Protein AF-A0A967JVH0-F1 (afdb_monomer_lite)

Structure (mmCIF, N/CA/C/O backbone):
data_AF-A0A967JVH0-F1
#
_entry.id   AF-A0A967JVH0-F1
#
loop_
_atom_site.group_PDB
_atom_site.id
_a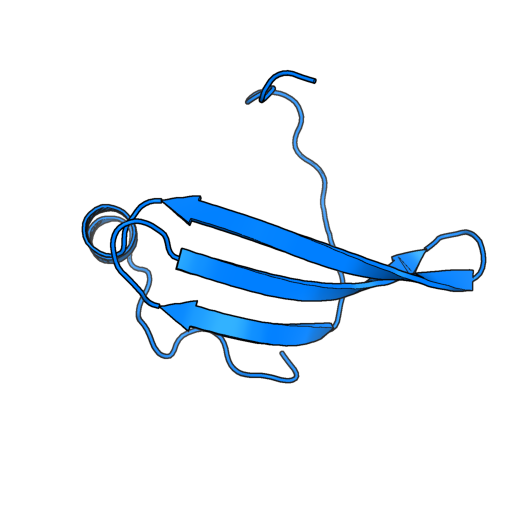tom_site.type_symbol
_atom_site.label_atom_id
_atom_site.label_alt_id
_atom_site.label_comp_id
_atom_site.label_asym_id
_atom_site.label_entity_id
_atom_site.label_seq_id
_atom_site.pdbx_PDB_ins_code
_atom_site.Cartn_x
_atom_site.Cartn_y
_atom_site.Cartn_z
_atom_site.occupancy
_atom_site.B_iso_or_equiv
_atom_site.auth_seq_id
_atom_site.auth_comp_id
_atom_site.auth_asym_id
_atom_site.auth_atom_id
_atom_site.pdbx_PDB_model_num
ATOM 1 N N . ALA A 1 1 ? 10.868 15.618 10.390 1.00 57.59 1 ALA A N 1
ATOM 2 C CA . ALA A 1 1 ? 11.074 14.238 10.865 1.00 57.59 1 ALA A CA 1
ATOM 3 C C . ALA A 1 1 ? 11.791 13.477 9.759 1.00 57.59 1 ALA A C 1
ATOM 5 O O . ALA A 1 1 ? 11.492 13.742 8.599 1.00 57.59 1 ALA A O 1
ATOM 6 N N . GLY A 1 2 ? 12.796 12.666 10.092 1.00 78.00 2 GLY A N 1
ATOM 7 C CA . GLY A 1 2 ? 13.511 11.835 9.118 1.00 78.00 2 GLY A CA 1
ATOM 8 C C . GLY A 1 2 ? 12.813 10.489 8.942 1.00 78.00 2 GLY A C 1
ATOM 9 O O . GLY A 1 2 ? 12.034 10.089 9.799 1.00 78.00 2 GLY A O 1
ATOM 10 N N . TYR A 1 3 ? 13.074 9.810 7.828 1.00 77.44 3 TYR A N 1
ATOM 11 C CA . TYR A 1 3 ? 12.691 8.411 7.657 1.00 77.44 3 TYR A CA 1
ATOM 12 C C . TYR A 1 3 ? 13.589 7.526 8.540 1.00 77.44 3 TYR A C 1
ATOM 14 O O . TYR A 1 3 ? 14.812 7.617 8.431 1.00 77.44 3 TYR A O 1
ATOM 22 N N . GLU A 1 4 ? 12.989 6.696 9.399 1.00 86.81 4 GLU A N 1
ATOM 23 C CA . GLU A 1 4 ? 13.678 5.792 10.335 1.00 86.81 4 GLU A CA 1
ATOM 24 C C . GLU A 1 4 ? 13.423 4.327 9.932 1.00 86.81 4 GLU A C 1
ATOM 26 O O . GLU A 1 4 ? 12.362 3.783 10.239 1.00 86.81 4 GLU A O 1
ATOM 31 N N . PRO A 1 5 ? 14.351 3.669 9.211 1.00 82.25 5 PRO A N 1
ATOM 32 C CA . PRO A 1 5 ? 14.115 2.340 8.640 1.00 82.25 5 PRO A CA 1
ATOM 33 C C . PRO A 1 5 ? 13.935 1.230 9.686 1.00 82.25 5 PRO A C 1
ATOM 35 O O . PRO A 1 5 ? 13.331 0.197 9.387 1.00 82.25 5 PRO A O 1
ATOM 38 N N . GLU A 1 6 ? 14.452 1.418 10.900 1.00 90.62 6 GLU A N 1
ATOM 39 C CA . GLU A 1 6 ? 14.314 0.464 12.002 1.00 90.62 6 GLU A CA 1
ATOM 40 C C . GLU A 1 6 ? 12.953 0.559 12.706 1.00 90.62 6 GLU A C 1
ATOM 42 O O . GLU A 1 6 ? 12.545 -0.391 13.380 1.00 90.62 6 GLU A O 1
ATOM 47 N N . GLN A 1 7 ? 12.232 1.673 12.550 1.00 86.62 7 GLN A N 1
ATOM 48 C CA . GLN A 1 7 ? 10.928 1.862 13.169 1.00 86.62 7 GLN A CA 1
ATOM 49 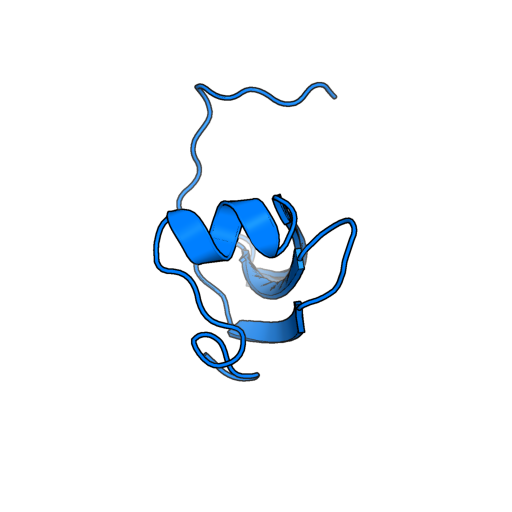C C . GLN A 1 7 ? 9.824 1.349 12.244 1.00 86.62 7 GLN A C 1
ATOM 51 O O . GLN A 1 7 ? 9.319 2.052 11.370 1.00 86.62 7 GLN A O 1
ATOM 56 N N . GLN A 1 8 ? 9.422 0.101 12.46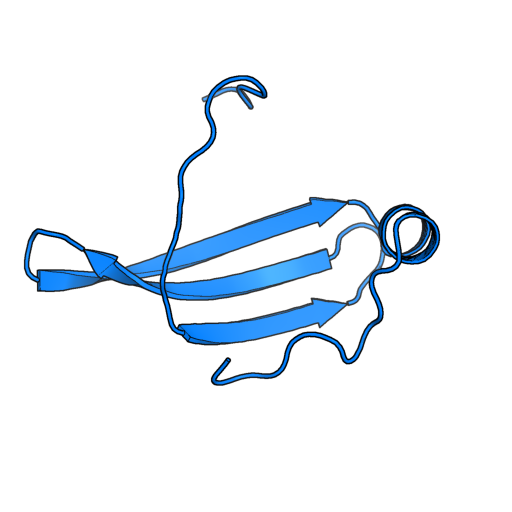5 1.00 84.44 8 GLN A N 1
ATOM 57 C CA . GLN A 1 8 ? 8.307 -0.515 11.753 1.00 84.44 8 GLN A CA 1
ATOM 58 C C . GLN A 1 8 ? 7.046 -0.457 12.608 1.00 84.44 8 GLN A C 1
ATOM 60 O O . GLN A 1 8 ? 7.052 -0.860 13.772 1.00 84.44 8 GLN A O 1
ATOM 65 N N . ILE A 1 9 ? 5.957 0.021 12.016 1.00 84.50 9 ILE A N 1
ATOM 66 C CA . ILE A 1 9 ? 4.631 0.009 12.628 1.00 84.50 9 ILE A CA 1
ATOM 67 C C . ILE A 1 9 ? 3.731 -0.944 11.845 1.00 84.50 9 ILE A C 1
ATOM 69 O O . ILE A 1 9 ? 3.712 -0.924 10.615 1.00 84.50 9 ILE A O 1
ATOM 73 N N . ALA A 1 10 ? 2.998 -1.798 12.559 1.00 84.88 10 ALA A N 1
ATOM 74 C CA . ALA A 1 10 ? 1.897 -2.538 11.961 1.00 84.88 10 ALA A CA 1
ATOM 75 C C . ALA A 1 10 ? 0.700 -1.593 11.841 1.00 84.88 10 ALA A C 1
ATOM 77 O O . ALA A 1 10 ? 0.379 -0.871 12.785 1.00 84.88 10 ALA A O 1
ATOM 78 N N . PHE A 1 11 ? 0.059 -1.598 10.680 1.00 81.44 11 PHE A N 1
ATOM 79 C CA . PHE A 1 11 ? -1.047 -0.707 10.377 1.00 81.44 11 PHE A CA 1
ATOM 80 C C . PHE A 1 11 ? -2.219 -1.514 9.822 1.00 81.44 11 PHE A C 1
ATOM 82 O O . PHE A 1 11 ? -2.029 -2.430 9.022 1.00 81.44 11 PHE A O 1
ATOM 89 N N . THR A 1 12 ? -3.429 -1.199 10.273 1.00 91.44 12 THR A N 1
ATOM 90 C CA . THR A 1 12 ? -4.666 -1.833 9.811 1.00 91.44 12 THR A CA 1
ATOM 91 C C . THR A 1 12 ? -5.686 -0.741 9.550 1.00 91.44 12 THR A C 1
ATOM 93 O O . THR A 1 12 ? -5.953 0.084 10.420 1.00 91.44 12 THR A O 1
ATOM 96 N N . GLY A 1 13 ? -6.240 -0.741 8.348 1.00 93.81 13 GLY A N 1
ATOM 97 C CA . GLY A 1 13 ? -7.195 0.244 7.869 1.00 93.81 13 GLY A CA 1
ATOM 98 C C . GLY A 1 13 ? -7.829 -0.244 6.574 1.00 93.81 13 GLY A C 1
ATOM 99 O O . GLY A 1 13 ? -7.578 -1.375 6.169 1.00 93.81 13 GLY A O 1
ATOM 100 N N . VAL A 1 14 ? -8.623 0.616 5.949 1.00 97.31 14 VAL A N 1
ATOM 101 C CA . VAL A 1 14 ? -9.267 0.362 4.658 1.00 97.31 14 VAL A CA 1
ATOM 102 C C . VAL A 1 14 ? -8.593 1.217 3.598 1.00 97.31 14 VAL A C 1
ATOM 104 O O . VAL A 1 14 ? -8.424 2.424 3.801 1.00 97.31 14 VAL A O 1
ATOM 107 N N . VAL A 1 15 ? -8.223 0.623 2.466 1.00 97.69 15 VAL A N 1
ATOM 108 C CA . VAL A 1 15 ? -7.661 1.350 1.324 1.00 97.69 15 VAL A CA 1
ATOM 109 C C . VAL A 1 15 ? -8.728 2.243 0.703 1.00 97.69 15 VAL A C 1
ATOM 111 O O . VAL A 1 15 ? -9.768 1.777 0.237 1.00 97.69 15 VAL A O 1
ATOM 114 N N . THR A 1 16 ? -8.454 3.542 0.653 1.00 97.94 16 THR A N 1
ATOM 115 C CA . THR A 1 16 ? -9.344 4.548 0.059 1.00 97.94 16 THR A CA 1
ATOM 116 C C . THR A 1 16 ? -8.886 4.961 -1.333 1.00 97.94 16 THR A C 1
ATOM 118 O O . THR A 1 16 ? -9.717 5.291 -2.183 1.00 97.94 16 THR A O 1
ATOM 121 N N . HIS A 1 17 ? -7.581 4.888 -1.608 1.00 97.75 17 HIS A N 1
ATOM 122 C CA . HIS A 1 17 ? -7.031 5.173 -2.926 1.00 97.75 17 HIS A CA 1
ATOM 123 C C . HIS A 1 17 ? -5.704 4.447 -3.174 1.00 97.75 17 HIS A C 1
ATOM 125 O O . HIS A 1 17 ? -4.908 4.233 -2.263 1.00 97.75 17 HIS A O 1
ATOM 131 N N . PHE A 1 18 ? -5.443 4.092 -4.433 1.00 97.69 18 PHE A N 1
ATOM 132 C CA . PHE A 1 18 ? -4.199 3.452 -4.847 1.00 97.69 18 PHE A CA 1
ATOM 133 C C . PHE A 1 18 ? -3.704 4.031 -6.171 1.00 97.69 18 PHE A C 1
ATOM 135 O O . PHE A 1 18 ? -4.420 4.027 -7.175 1.00 97.69 18 PHE A O 1
ATOM 142 N N . GLN A 1 19 ? -2.461 4.510 -6.184 1.00 97.56 19 GLN A N 1
ATOM 143 C CA . GLN A 1 19 ? -1.826 5.095 -7.361 1.00 97.56 19 GLN A CA 1
ATOM 144 C C . GLN A 1 19 ? -0.574 4.312 -7.731 1.00 97.56 19 GLN A C 1
ATOM 146 O O . GLN A 1 19 ? 0.475 4.449 -7.105 1.00 97.56 19 GLN A O 1
ATOM 151 N N . TRP A 1 20 ? -0.649 3.539 -8.811 1.00 97.38 20 TRP A N 1
ATOM 152 C CA . TRP A 1 20 ? 0.508 2.855 -9.383 1.00 97.38 20 TRP A CA 1
ATOM 153 C C . TRP A 1 20 ? 1.176 3.717 -10.464 1.00 97.38 20 TRP A C 1
ATOM 155 O O . TRP A 1 20 ? 0.980 3.505 -11.662 1.00 97.38 20 TRP A O 1
ATOM 165 N N . THR A 1 21 ? 1.948 4.726 -10.053 1.00 96.56 21 THR A N 1
ATOM 166 C CA . THR A 1 21 ? 2.568 5.694 -10.979 1.00 96.56 21 THR A CA 1
ATOM 167 C C . THR A 1 21 ? 4.080 5.811 -10.781 1.00 96.56 21 THR A C 1
ATOM 169 O O . THR A 1 21 ? 4.642 5.282 -9.831 1.00 96.56 21 THR A O 1
ATOM 172 N N . ASN A 1 22 ? 4.776 6.444 -11.726 1.00 94.25 22 ASN A N 1
ATOM 173 C CA . ASN A 1 22 ? 6.216 6.711 -11.658 1.00 94.25 22 ASN A CA 1
ATOM 174 C C . ASN A 1 22 ? 6.394 8.233 -11.490 1.00 94.25 22 ASN A C 1
ATOM 176 O O . ASN A 1 22 ? 5.850 8.957 -12.326 1.00 94.25 22 ASN A O 1
ATOM 180 N N . PRO A 1 23 ? 7.113 8.748 -10.469 1.00 96.25 23 PRO A N 1
ATOM 181 C CA . PRO A 1 23 ? 8.210 8.102 -9.740 1.00 96.25 23 PRO A CA 1
ATOM 182 C C . PRO A 1 23 ? 7.846 7.281 -8.497 1.00 96.25 23 PRO A C 1
ATOM 184 O O . PRO A 1 23 ? 8.701 6.530 -8.043 1.00 96.25 23 PRO A O 1
ATOM 187 N N . HIS A 1 24 ? 6.629 7.370 -7.959 1.00 97.31 24 HIS A N 1
ATOM 188 C CA . HIS A 1 24 ? 6.263 6.682 -6.715 1.00 97.31 24 HIS A CA 1
ATOM 189 C C . HIS A 1 24 ? 4.875 6.054 -6.782 1.00 97.31 24 HIS A C 1
ATOM 191 O O . HIS A 1 24 ? 3.955 6.585 -7.407 1.00 97.31 24 HIS A O 1
ATOM 197 N N . VAL A 1 25 ? 4.748 4.914 -6.104 1.00 97.94 25 VAL A N 1
ATOM 198 C CA .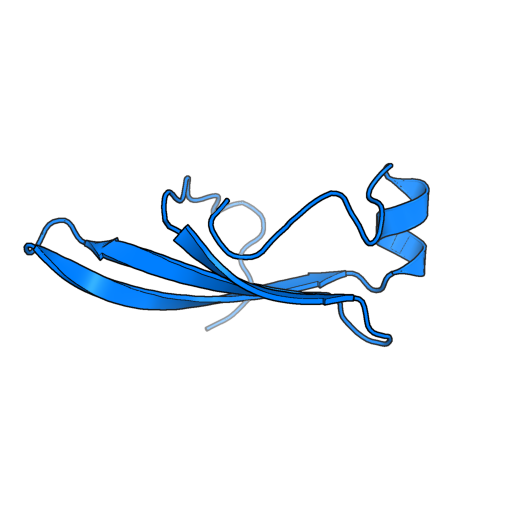 VAL A 1 25 ? 3.456 4.293 -5.825 1.00 97.94 25 VAL A CA 1
ATOM 199 C C . VAL A 1 25 ? 2.944 4.820 -4.492 1.00 97.94 25 VAL A C 1
ATOM 201 O O . VAL A 1 25 ? 3.717 4.915 -3.539 1.00 97.94 25 VAL A O 1
ATOM 204 N N . TYR A 1 26 ? 1.655 5.142 -4.431 1.00 97.19 26 TYR A N 1
ATOM 205 C CA . TYR A 1 26 ? 1.006 5.656 -3.229 1.00 97.19 26 TYR A CA 1
ATOM 206 C C . TYR A 1 26 ? -0.203 4.807 -2.857 1.00 97.19 26 TYR A C 1
ATOM 208 O O . TYR A 1 26 ? -0.964 4.391 -3.735 1.00 97.19 26 TYR A O 1
ATOM 216 N N . ILE A 1 27 ? -0.377 4.574 -1.558 1.00 96.94 27 ILE A N 1
ATOM 217 C CA . ILE A 1 27 ? -1.564 3.944 -0.977 1.00 96.94 27 ILE A CA 1
ATOM 218 C C . ILE A 1 27 ? -2.134 4.931 0.038 1.00 96.94 27 ILE A C 1
ATOM 220 O O . ILE A 1 27 ? -1.420 5.370 0.939 1.00 96.94 27 ILE A O 1
ATOM 224 N N . GLU A 1 28 ? -3.402 5.281 -0.110 1.00 97.31 28 GLU A N 1
ATOM 225 C CA . GLU A 1 28 ? -4.141 6.064 0.873 1.00 97.31 28 GLU A CA 1
ATOM 226 C C . GLU A 1 28 ? -5.086 5.145 1.640 1.00 97.31 28 GLU A C 1
ATOM 228 O O . GLU A 1 28 ? -5.719 4.263 1.049 1.00 97.31 28 GLU A O 1
ATOM 233 N N . MET A 1 29 ? -5.158 5.325 2.957 1.00 96.94 29 MET A N 1
ATOM 234 C CA . MET A 1 29 ? -5.922 4.449 3.840 1.00 96.94 29 MET A CA 1
ATOM 235 C C . MET A 1 29 ? -6.567 5.212 4.989 1.00 96.94 29 MET A C 1
ATOM 237 O O . MET A 1 29 ? -5.958 6.115 5.562 1.00 96.94 29 MET A O 1
ATOM 241 N N . ASP A 1 30 ? -7.752 4.767 5.394 1.00 97.00 30 ASP A N 1
ATOM 242 C CA . ASP A 1 30 ? -8.408 5.210 6.621 1.00 97.00 30 ASP A CA 1
ATOM 243 C C . ASP A 1 30 ? -8.241 4.145 7.708 1.00 97.00 30 ASP A C 1
ATOM 245 O O . ASP A 1 30 ? -8.565 2.975 7.500 1.00 97.00 30 ASP A O 1
ATOM 249 N N . ALA A 1 31 ? -7.760 4.536 8.887 1.00 94.06 31 ALA A N 1
ATOM 250 C CA . ALA A 1 31 ? -7.640 3.643 10.038 1.00 94.06 31 ALA A CA 1
ATOM 251 C C . ALA A 1 31 ? -8.269 4.236 11.290 1.00 94.06 31 ALA A C 1
ATOM 253 O O . ALA A 1 31 ? -8.138 5.429 11.571 1.00 94.06 31 ALA A O 1
ATOM 254 N N . LEU A 1 32 ? -8.912 3.368 12.068 1.00 91.88 32 LEU A N 1
ATOM 255 C CA . LEU A 1 32 ? -9.443 3.709 13.378 1.00 91.88 32 LEU A CA 1
ATOM 256 C C . LEU A 1 32 ? -8.296 3.768 14.390 1.00 91.88 32 LEU A C 1
ATOM 258 O O . LEU A 1 32 ? -7.610 2.773 14.624 1.00 91.88 32 LEU A O 1
ATOM 262 N N . GLY A 1 33 ? -8.086 4.937 14.983 1.00 86.19 33 GLY A N 1
ATOM 263 C CA . GLY A 1 33 ? -7.152 5.099 16.087 1.00 86.19 33 GLY A CA 1
ATOM 264 C C . GLY A 1 33 ? -7.663 4.513 17.397 1.00 86.19 33 GLY A C 1
ATOM 265 O O . GLY A 1 33 ? -8.850 4.248 17.566 1.00 86.19 33 GLY A O 1
ATOM 266 N N . GLU A 1 34 ? -6.762 4.377 18.370 1.00 85.75 34 GLU A N 1
ATOM 267 C CA . GLU A 1 34 ? -7.106 3.922 19.727 1.00 85.75 34 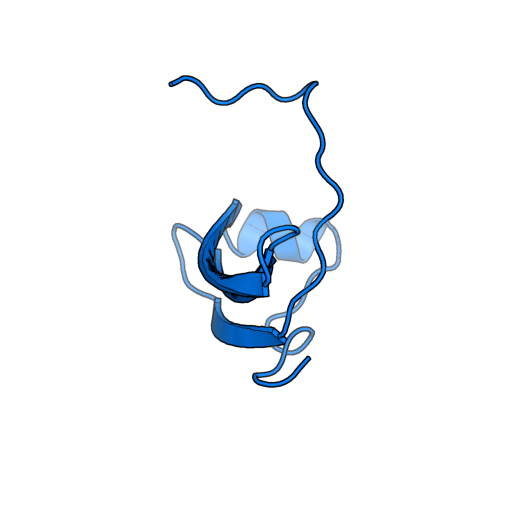GLU A CA 1
ATOM 268 C C . GLU A 1 34 ? -8.074 4.870 20.454 1.00 85.75 34 GLU A C 1
ATOM 270 O O . GLU A 1 34 ? -8.801 4.458 21.354 1.00 85.75 34 GLU A O 1
ATOM 275 N N . ASP A 1 35 ? -8.109 6.138 20.045 1.00 90.44 35 ASP A N 1
ATOM 276 C CA . ASP A 1 35 ? -9.038 7.161 20.523 1.00 90.44 35 ASP A CA 1
ATOM 277 C C . ASP A 1 35 ? -10.429 7.087 19.873 1.00 90.44 35 ASP A C 1
ATOM 279 O O . ASP A 1 35 ? -11.312 7.862 20.234 1.00 90.44 35 ASP A O 1
ATOM 283 N N . GLY A 1 36 ? -10.643 6.151 18.944 1.00 90.44 36 GLY A N 1
ATOM 284 C CA . GLY A 1 36 ? -11.897 5.999 18.208 1.00 90.44 36 GLY A CA 1
ATOM 285 C C . GLY A 1 36 ? -12.057 6.973 17.038 1.00 90.44 36 GLY A C 1
ATOM 286 O O . GLY A 1 36 ? -13.089 6.947 16.371 1.00 90.44 36 GLY A O 1
ATOM 287 N N . GLU A 1 37 ? -11.047 7.797 16.758 1.00 94.75 37 GLU A N 1
ATOM 288 C CA . GLU A 1 37 ? -11.053 8.725 15.629 1.00 94.75 37 GLU A CA 1
ATOM 289 C C . GLU A 1 37 ? -10.484 8.057 14.377 1.00 94.75 37 GLU A C 1
ATOM 291 O O . GLU A 1 37 ? -9.460 7.365 14.421 1.00 94.75 37 GLU A O 1
ATOM 296 N N . ILE A 1 38 ? -11.127 8.295 13.233 1.00 94.06 38 ILE A N 1
ATOM 297 C CA . ILE A 1 38 ? -10.601 7.853 11.942 1.00 94.06 38 ILE A CA 1
ATOM 298 C C . ILE A 1 38 ? -9.497 8.814 11.517 1.00 94.06 38 ILE A C 1
ATOM 300 O O . ILE A 1 38 ? -9.690 10.028 11.441 1.00 94.06 38 ILE A O 1
ATOM 304 N N . ARG A 1 39 ? -8.331 8.254 11.207 1.00 94.62 39 ARG A N 1
ATOM 305 C CA . ARG A 1 39 ? -7.202 8.982 10.635 1.00 94.62 39 ARG A CA 1
ATOM 306 C C . ARG A 1 39 ? -6.977 8.526 9.208 1.00 94.62 39 ARG A C 1
ATOM 308 O O . ARG A 1 39 ? -6.945 7.327 8.941 1.00 94.62 39 ARG A O 1
ATOM 315 N N . HIS A 1 40 ? -6.757 9.499 8.339 1.00 95.69 40 HIS A N 1
ATOM 316 C CA . HIS A 1 40 ? -6.355 9.269 6.966 1.00 95.69 40 HIS A CA 1
ATOM 317 C C . HIS A 1 40 ? -4.828 9.263 6.852 1.00 95.69 40 HIS A C 1
ATOM 319 O O . HIS A 1 40 ? -4.154 10.139 7.406 1.00 95.69 40 HIS A O 1
ATOM 325 N N . TRP A 1 41 ? -4.290 8.288 6.128 1.00 94.75 41 TRP A N 1
ATOM 326 C CA . TRP A 1 41 ? -2.860 8.049 5.977 1.00 94.75 41 TRP A CA 1
ATOM 327 C C . TRP A 1 41 ? -2.479 7.958 4.509 1.00 94.75 41 TRP A C 1
ATOM 329 O O . TRP A 1 41 ? -3.163 7.306 3.728 1.00 94.75 41 TRP A O 1
ATOM 339 N N . LEU A 1 42 ? -1.336 8.553 4.170 1.00 95.06 42 LEU A N 1
ATOM 340 C CA . LEU A 1 42 ? -0.678 8.400 2.879 1.00 95.06 42 LEU A CA 1
ATOM 341 C C . LEU A 1 42 ? 0.608 7.599 3.074 1.00 95.06 42 LEU A C 1
ATOM 343 O O . LEU A 1 42 ? 1.497 8.006 3.825 1.00 95.06 42 LEU A O 1
ATOM 347 N N . ILE A 1 43 ? 0.710 6.478 2.373 1.00 93.69 43 ILE A N 1
ATOM 348 C CA . ILE A 1 43 ? 1.870 5.593 2.380 1.00 93.69 43 ILE A CA 1
ATOM 349 C C . ILE A 1 43 ? 2.590 5.758 1.044 1.00 93.69 43 ILE A C 1
ATOM 351 O O . ILE A 1 43 ? 2.067 5.393 -0.010 1.00 93.69 43 ILE A O 1
ATOM 355 N N . GLU A 1 44 ? 3.806 6.298 1.091 1.00 94.69 44 GLU A N 1
ATOM 356 C CA . GLU A 1 44 ? 4.695 6.375 -0.067 1.00 94.69 44 GLU A CA 1
ATOM 357 C C . GLU A 1 44 ? 5.516 5.091 -0.198 1.00 94.69 44 GLU A C 1
ATOM 359 O O . GLU A 1 44 ? 6.140 4.621 0.755 1.00 94.69 44 GLU A O 1
ATOM 364 N N . CYS A 1 45 ? 5.545 4.540 -1.406 1.00 94.94 45 CYS A N 1
ATOM 365 C CA . CYS A 1 45 ? 6.328 3.366 -1.756 1.00 94.94 45 CYS A CA 1
ATOM 366 C C . CYS A 1 45 ? 7.419 3.706 -2.784 1.00 94.94 45 CYS A C 1
ATOM 368 O O . CYS A 1 45 ? 7.485 4.792 -3.367 1.00 94.94 45 CYS A O 1
ATOM 370 N N . ALA A 1 46 ? 8.288 2.730 -3.054 1.00 96.31 46 ALA A N 1
ATOM 371 C CA . ALA A 1 46 ? 9.264 2.827 -4.134 1.00 96.31 46 ALA A CA 1
ATOM 372 C C . ALA A 1 46 ? 8.590 2.941 -5.520 1.00 96.31 46 ALA A C 1
ATOM 374 O O . ALA A 1 46 ? 7.406 2.652 -5.693 1.00 96.31 46 ALA A O 1
ATOM 375 N N . ASN A 1 47 ? 9.370 3.308 -6.541 1.00 97.69 47 ASN A N 1
ATOM 376 C CA . ASN A 1 47 ? 8.872 3.354 -7.917 1.00 97.69 47 ASN A CA 1
ATOM 377 C C . ASN A 1 47 ? 8.356 1.980 -8.405 1.00 97.69 47 ASN A C 1
ATOM 379 O O . ASN A 1 47 ? 8.868 0.935 -7.973 1.00 97.69 47 ASN A O 1
ATOM 383 N N . PRO A 1 48 ? 7.438 1.951 -9.393 1.00 97.88 48 PRO A N 1
ATOM 384 C CA . PRO A 1 48 ? 6.885 0.719 -9.954 1.00 97.88 48 PRO A CA 1
ATOM 385 C C . PRO A 1 48 ? 7.936 -0.281 -10.435 1.00 97.88 48 PRO A C 1
ATOM 387 O O . PRO A 1 48 ? 7.717 -1.488 -10.388 1.00 97.88 48 PRO A O 1
ATOM 390 N N . GLY A 1 49 ? 9.086 0.195 -10.921 1.00 97.94 49 GLY A N 1
ATOM 391 C CA . GLY A 1 49 ? 10.169 -0.664 -11.392 1.00 97.94 49 GLY A CA 1
ATOM 392 C C . GLY A 1 49 ? 10.794 -1.489 -10.267 1.00 97.94 49 GLY A C 1
ATOM 393 O O . GLY A 1 49 ? 11.033 -2.682 -10.453 1.00 97.94 49 GLY A O 1
ATOM 394 N N . ILE A 1 50 ? 11.049 -0.876 -9.106 1.00 98.00 50 ILE A N 1
ATOM 395 C CA . ILE A 1 50 ? 11.528 -1.580 -7.905 1.00 98.00 50 ILE A CA 1
ATOM 396 C C . ILE A 1 50 ? 10.457 -2.556 -7.419 1.00 98.00 50 ILE A C 1
ATOM 398 O O . ILE A 1 50 ? 10.755 -3.738 -7.249 1.00 98.00 50 ILE A O 1
ATOM 402 N N . LEU A 1 51 ? 9.217 -2.083 -7.270 1.00 97.69 51 LEU A N 1
ATOM 403 C CA . LEU A 1 51 ? 8.108 -2.883 -6.750 1.00 97.69 51 LEU A CA 1
ATOM 404 C C . LEU A 1 51 ? 7.819 -4.120 -7.614 1.00 97.69 51 LEU A C 1
ATOM 406 O O . LEU A 1 51 ? 7.695 -5.227 -7.092 1.00 97.69 51 LEU A O 1
ATOM 410 N N . ASN A 1 52 ? 7.842 -3.982 -8.943 1.00 97.50 52 ASN A N 1
ATOM 411 C CA . ASN A 1 52 ? 7.692 -5.120 -9.854 1.00 97.50 52 ASN A CA 1
ATOM 412 C C . ASN A 1 52 ? 8.761 -6.205 -9.646 1.00 97.50 52 ASN A C 1
ATOM 414 O O . ASN A 1 52 ? 8.438 -7.397 -9.701 1.00 97.50 52 ASN A O 1
ATOM 418 N N . ARG A 1 53 ? 10.020 -5.811 -9.395 1.00 97.94 53 ARG A N 1
ATOM 419 C CA . ARG A 1 53 ? 11.133 -6.752 -9.158 1.00 97.94 53 ARG A CA 1
ATOM 420 C C . ARG A 1 53 ? 11.004 -7.498 -7.835 1.00 97.94 53 ARG A C 1
ATOM 422 O O . ARG A 1 53 ? 11.462 -8.632 -7.757 1.00 97.94 53 ARG A O 1
ATOM 429 N N . VAL A 1 54 ? 10.368 -6.893 -6.831 1.00 97.38 54 VAL A N 1
ATOM 430 C CA . VAL A 1 54 ? 10.069 -7.545 -5.543 1.00 97.38 54 VAL A CA 1
ATOM 431 C C . VAL A 1 54 ? 8.689 -8.216 -5.519 1.00 97.38 54 VAL A C 1
ATOM 433 O O . VAL A 1 54 ? 8.222 -8.631 -4.467 1.00 97.38 54 VAL A O 1
ATOM 436 N N . GLY A 1 55 ? 8.043 -8.362 -6.682 1.00 97.25 55 GLY A N 1
ATOM 437 C CA . GLY A 1 55 ? 6.845 -9.187 -6.857 1.00 97.25 55 GLY A CA 1
ATOM 438 C C . GLY A 1 55 ? 5.515 -8.438 -6.844 1.00 97.25 55 GLY A C 1
ATOM 439 O O . GLY A 1 55 ? 4.509 -9.036 -7.213 1.00 97.25 55 GLY A O 1
ATOM 440 N N . TRP A 1 56 ? 5.497 -7.145 -6.519 1.00 97.44 56 TRP A N 1
ATOM 441 C CA . TRP A 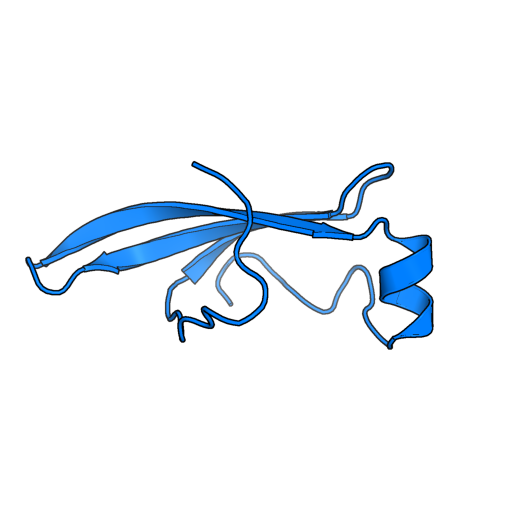1 56 ? 4.264 -6.358 -6.519 1.00 97.44 56 TRP A CA 1
ATOM 442 C C . TRP A 1 56 ? 3.720 -6.167 -7.936 1.00 97.44 56 TRP A C 1
ATOM 444 O O . TRP A 1 56 ? 4.484 -6.124 -8.908 1.00 97.44 56 TRP A O 1
ATOM 454 N N . ARG A 1 57 ? 2.400 -6.035 -8.066 1.00 96.69 57 ARG A N 1
ATOM 455 C CA . ARG A 1 57 ? 1.716 -5.736 -9.331 1.00 96.69 57 ARG A CA 1
ATOM 456 C C . ARG A 1 57 ? 0.700 -4.620 -9.117 1.00 96.69 57 ARG A C 1
ATOM 458 O O . ARG A 1 57 ? 0.205 -4.427 -8.014 1.00 96.69 57 ARG A O 1
ATOM 465 N N . TRP A 1 58 ? 0.367 -3.929 -10.203 1.00 95.50 58 TRP A N 1
ATOM 466 C CA . TRP A 1 58 ? -0.575 -2.806 -10.220 1.00 95.50 58 TRP A CA 1
ATOM 467 C C . TRP A 1 58 ? -2.005 -3.172 -9.788 1.00 95.50 58 TRP A C 1
ATOM 469 O O . TRP A 1 58 ? -2.795 -2.276 -9.540 1.00 95.50 58 TRP A O 1
ATOM 479 N N . ASN A 1 59 ? -2.342 -4.461 -9.725 1.00 95.94 59 ASN A N 1
ATOM 480 C CA . ASN A 1 59 ? -3.666 -4.984 -9.384 1.00 95.94 59 ASN A CA 1
ATOM 481 C C . ASN A 1 59 ? -3.667 -5.828 -8.095 1.00 95.94 59 ASN A C 1
ATOM 483 O O . ASN A 1 59 ? -4.516 -6.696 -7.939 1.00 95.94 59 ASN A O 1
ATOM 487 N N . MET A 1 60 ? -2.665 -5.666 -7.224 1.00 96.25 60 MET A N 1
ATOM 488 C CA . MET A 1 60 ? -2.609 -6.378 -5.936 1.00 96.25 60 MET A CA 1
ATOM 489 C C . MET A 1 60 ? -3.392 -5.696 -4.817 1.00 96.25 60 MET A C 1
ATOM 491 O O . MET A 1 60 ? -3.591 -6.322 -3.784 1.00 96.25 60 MET A O 1
ATOM 495 N N . ILE A 1 61 ? -3.739 -4.423 -5.001 1.00 95.38 61 ILE A N 1
ATOM 496 C CA . ILE A 1 61 ? -4.435 -3.601 -4.018 1.00 95.38 61 ILE A CA 1
ATOM 497 C C . ILE A 1 61 ? -5.612 -2.958 -4.732 1.00 95.38 61 ILE A C 1
ATOM 499 O O . ILE A 1 61 ? -5.433 -2.311 -5.772 1.00 95.38 61 ILE A O 1
ATOM 503 N N . GLU A 1 62 ? -6.792 -3.130 -4.163 1.00 95.81 62 GLU A N 1
ATOM 504 C CA . GLU A 1 62 ? -8.026 -2.507 -4.611 1.00 95.81 62 GLU A CA 1
ATOM 505 C C . GLU A 1 62 ? -8.577 -1.577 -3.525 1.00 95.81 62 GLU A C 1
ATOM 507 O O . GLU A 1 62 ? -8.250 -1.669 -2.344 1.00 95.81 62 GLU A O 1
ATOM 512 N N . VAL A 1 63 ? -9.407 -0.619 -3.934 1.00 96.56 63 VAL A N 1
ATOM 513 C CA . VAL A 1 63 ? -10.118 0.233 -2.976 1.00 96.56 63 VAL A CA 1
ATOM 514 C C . VAL A 1 63 ? -11.096 -0.639 -2.192 1.00 96.56 63 VAL A C 1
ATOM 516 O O . VAL A 1 63 ? -11.929 -1.318 -2.793 1.00 96.56 63 VAL A O 1
ATOM 519 N N . GLY A 1 64 ? -11.024 -0.573 -0.866 1.00 94.88 64 GLY A N 1
ATOM 520 C CA . GLY A 1 64 ? -11.822 -1.391 0.045 1.00 94.88 64 GLY A CA 1
ATOM 521 C C . GLY A 1 64 ? -11.093 -2.594 0.648 1.00 94.88 64 GLY A C 1
ATOM 522 O O . GLY A 1 64 ? -11.674 -3.209 1.544 1.00 94.88 64 GLY A O 1
ATOM 523 N N . ASP A 1 65 ? -9.871 -2.903 0.194 1.00 90.19 65 ASP A N 1
ATOM 524 C CA . ASP A 1 65 ? -8.974 -3.859 0.868 1.00 90.19 65 ASP A CA 1
ATOM 525 C C . ASP A 1 65 ? -8.552 -3.387 2.270 1.00 90.19 65 ASP A C 1
ATOM 527 O O . ASP A 1 65 ? -8.536 -2.153 2.514 1.00 90.19 65 ASP A O 1
#

pLDDT: mean 93.11, std 6.81, range [57.59, 98.0]

Foldseek 3Di:
DDDDPVDDDDDDFFWADWDQDPPWTKTWTWDQDPVRDIDIDIDIDGHNVVCVVVPDDPPPDDGGD

Sequence (65 aa):
AGYEPEQQIAFTGVVTHFQWTNPHVYIEMDALGEDGEIRHWLIECANPGILNRVGWRWNMIEVGD

Radius of gyration: 13.08 Å; chains: 1; bounding box: 26×23×32 Å

Secondary structure (DSSP, 8-state):
----TT-------EEEEEEE-SS-EEEEEEEE-TTS-EEEEEEE---HHHHHHTT--TTS--TT-